Protein AF-A0A3B8VRI5-F1 (afdb_monomer_lite)

pLDDT: mean 88.08, std 8.43, range [47.09, 96.81]

Sequence (90 aa):
MSRADLSEQIALQLIREMPVGKFKSTDCQMTLHTKFPAHPLAKADGPAFGQLFRRDILPLLQRRGVRELGNQRPRQYEMTHEAKRSLTHG

Foldseek 3Di:
DDLLVVLLVLLLQCLVPDDAFKDFLVVSLVSCCVPPVVDPLVVDDPVRNVVCCVPRRVVSNVVQPKAWDDDDPRTMIGNHPSSNVSNVPD

Radius of gyration: 12.08 Å; chains: 1; bounding box: 25×34×25 Å

Structure (mmCIF, N/CA/C/O backbone):
data_AF-A0A3B8VRI5-F1
#
_entry.id   AF-A0A3B8VRI5-F1
#
loop_
_atom_site.group_PDB
_atom_site.id
_atom_site.type_symbol
_atom_site.label_atom_id
_atom_site.label_alt_id
_atom_site.label_comp_id
_atom_site.label_asym_id
_atom_site.label_entity_id
_atom_site.label_seq_id
_atom_site.pdbx_PDB_ins_code
_atom_site.Cartn_x
_atom_site.Cartn_y
_atom_site.Cartn_z
_atom_site.occupancy
_atom_site.B_iso_or_equiv
_atom_site.auth_seq_id
_atom_site.auth_comp_id
_atom_site.auth_asym_id
_atom_site.auth_atom_id
_atom_site.pdbx_PDB_model_num
ATOM 1 N N . MET A 1 1 ? 0.137 -19.059 -7.165 1.00 58.66 1 MET A N 1
ATOM 2 C CA . MET A 1 1 ? -0.587 -17.899 -6.599 1.00 58.66 1 MET A CA 1
ATOM 3 C C . MET A 1 1 ? -0.882 -16.943 -7.729 1.00 58.66 1 MET A C 1
ATOM 5 O O . MET A 1 1 ? 0.008 -16.711 -8.543 1.00 58.66 1 MET A O 1
ATOM 9 N N . SER A 1 2 ? -2.113 -16.452 -7.831 1.00 75.38 2 SER A N 1
ATOM 10 C CA . SER A 1 2 ? -2.457 -15.481 -8.865 1.00 75.38 2 SER A CA 1
ATOM 11 C C . SER A 1 2 ? -1.866 -14.107 -8.524 1.00 75.38 2 SER A C 1
ATOM 13 O O . SER A 1 2 ? -1.531 -13.811 -7.374 1.00 75.38 2 SER A O 1
ATOM 15 N N . ARG A 1 3 ? -1.745 -13.233 -9.527 1.00 73.44 3 ARG A N 1
ATOM 16 C CA . ARG A 1 3 ? -1.329 -11.837 -9.314 1.00 73.44 3 ARG A CA 1
ATOM 17 C C . ARG A 1 3 ? -2.293 -11.077 -8.389 1.00 73.44 3 ARG A C 1
ATOM 19 O O . ARG A 1 3 ? -1.857 -10.165 -7.687 1.00 73.44 3 ARG A O 1
ATOM 26 N N . ALA A 1 4 ? -3.574 -11.448 -8.383 1.00 77.06 4 ALA A N 1
ATOM 27 C CA . ALA A 1 4 ? -4.583 -10.853 -7.512 1.00 77.06 4 ALA A CA 1
ATOM 28 C C . ALA A 1 4 ? -4.336 -11.218 -6.039 1.00 77.06 4 ALA A C 1
ATOM 30 O O . ALA A 1 4 ? -4.259 -10.315 -5.209 1.00 77.06 4 ALA A O 1
ATOM 31 N N . ASP A 1 5 ? -4.078 -12.499 -5.746 1.00 83.62 5 ASP A N 1
ATOM 32 C CA . ASP A 1 5 ? -3.801 -12.974 -4.377 1.00 83.62 5 ASP A CA 1
ATOM 33 C C . ASP A 1 5 ? -2.574 -12.275 -3.778 1.00 83.62 5 ASP A C 1
ATOM 35 O O . ASP A 1 5 ? -2.547 -11.891 -2.611 1.00 83.62 5 ASP A O 1
ATOM 39 N N . LEU A 1 6 ? -1.544 -12.072 -4.602 1.00 85.56 6 LEU A N 1
ATOM 40 C CA . LEU A 1 6 ? -0.309 -11.418 -4.182 1.00 85.56 6 LEU A CA 1
ATOM 41 C C . LEU A 1 6 ? -0.504 -9.916 -3.929 1.00 85.56 6 LEU A C 1
ATOM 43 O O . LEU A 1 6 ? 0.040 -9.370 -2.970 1.00 85.56 6 LEU A O 1
ATOM 47 N N . SER A 1 7 ? -1.321 -9.256 -4.754 1.00 89.00 7 SER A N 1
ATOM 48 C CA . SER A 1 7 ? -1.683 -7.845 -4.568 1.00 89.00 7 SER A CA 1
ATOM 49 C C . SER A 1 7 ? -2.475 -7.639 -3.274 1.00 89.00 7 SER A C 1
ATOM 51 O O . SER A 1 7 ? -2.252 -6.664 -2.555 1.00 89.00 7 SER A O 1
ATOM 53 N N . GLU A 1 8 ? -3.348 -8.586 -2.931 1.00 90.62 8 GLU A N 1
ATOM 54 C CA . GLU A 1 8 ? -4.088 -8.571 -1.671 1.00 90.62 8 GLU A CA 1
ATOM 55 C C . GLU A 1 8 ? -3.182 -8.775 -0.455 1.00 90.62 8 GLU A C 1
ATOM 57 O O . GLU A 1 8 ? -3.286 -8.019 0.512 1.00 90.62 8 GLU A O 1
ATOM 62 N N . GLN A 1 9 ? -2.231 -9.709 -0.516 1.00 90.94 9 GLN A N 1
ATOM 63 C CA . GLN A 1 9 ? -1.250 -9.893 0.561 1.00 90.94 9 GLN A CA 1
ATOM 64 C C . GLN A 1 9 ? -0.390 -8.653 0.787 1.00 90.94 9 GLN A C 1
ATOM 66 O O . GLN A 1 9 ? -0.138 -8.275 1.930 1.00 90.94 9 GLN A O 1
ATOM 71 N N . ILE A 1 10 ? 0.018 -7.983 -0.291 1.00 92.38 10 ILE A N 1
ATOM 72 C CA . ILE A 1 10 ? 0.729 -6.708 -0.206 1.00 92.38 10 ILE A CA 1
ATOM 73 C C . ILE A 1 10 ? -0.138 -5.654 0.482 1.00 92.38 10 ILE A C 1
ATOM 75 O O . ILE A 1 10 ? 0.333 -4.987 1.401 1.00 92.38 10 ILE A O 1
ATOM 79 N N . ALA A 1 11 ? -1.399 -5.503 0.068 1.00 93.44 11 ALA A N 1
ATOM 80 C CA . ALA A 1 11 ? -2.305 -4.526 0.665 1.00 93.44 11 ALA A CA 1
ATOM 81 C C . ALA A 1 11 ? -2.510 -4.791 2.167 1.00 93.44 11 ALA A C 1
ATOM 83 O O . ALA A 1 11 ? -2.394 -3.873 2.978 1.00 93.44 11 ALA A O 1
ATOM 84 N N . LEU A 1 12 ? -2.735 -6.050 2.547 1.00 93.75 12 LEU A N 1
ATOM 85 C CA . LEU A 1 12 ? -2.844 -6.484 3.941 1.00 93.75 12 LEU A CA 1
ATOM 86 C C . LEU A 1 12 ? -1.576 -6.179 4.742 1.00 93.75 12 LEU A C 1
ATOM 88 O O . LEU A 1 12 ? -1.655 -5.629 5.843 1.00 93.75 12 LEU A O 1
ATOM 92 N N . GLN A 1 13 ? -0.404 -6.489 4.184 1.00 94.25 13 GLN A N 1
ATOM 93 C CA . GLN A 1 13 ? 0.869 -6.224 4.844 1.00 94.25 13 GLN A CA 1
ATOM 94 C C . GLN A 1 13 ? 1.091 -4.722 5.043 1.00 94.25 13 GLN A C 1
ATOM 96 O O . GLN A 1 13 ? 1.503 -4.306 6.122 1.00 94.25 13 GLN A O 1
ATOM 101 N N . LEU A 1 14 ? 0.776 -3.893 4.045 1.00 94.31 14 LEU A N 1
ATOM 102 C CA . LEU A 1 14 ? 0.881 -2.438 4.161 1.00 94.31 14 LEU A CA 1
ATOM 103 C C . LEU A 1 14 ? -0.055 -1.886 5.240 1.00 94.31 14 LEU A C 1
ATOM 105 O O . LEU A 1 14 ? 0.366 -1.053 6.038 1.00 94.31 14 LEU A O 1
ATOM 109 N N . ILE A 1 15 ? -1.295 -2.380 5.323 1.00 94.62 15 ILE A N 1
ATOM 110 C CA . ILE A 1 15 ? -2.217 -1.997 6.402 1.00 94.62 15 ILE A CA 1
ATOM 111 C C . ILE A 1 15 ? -1.668 -2.423 7.759 1.00 94.62 15 ILE A C 1
ATOM 113 O O . ILE A 1 15 ? -1.823 -1.688 8.730 1.00 94.62 15 ILE A O 1
ATOM 117 N N . ARG A 1 16 ? -0.996 -3.571 7.855 1.00 93.62 16 ARG A N 1
ATOM 118 C CA . ARG A 1 16 ? -0.391 -4.036 9.108 1.00 93.62 16 ARG A CA 1
ATOM 119 C C . ARG A 1 16 ? 0.773 -3.147 9.547 1.00 93.62 16 ARG A C 1
ATOM 121 O O . ARG A 1 16 ? 0.796 -2.731 10.702 1.00 93.62 16 ARG A O 1
ATOM 128 N N . GLU A 1 17 ? 1.676 -2.822 8.628 1.00 93.00 17 GLU A N 1
ATOM 129 C CA . GLU A 1 17 ? 2.946 -2.135 8.907 1.00 93.00 17 GLU A CA 1
ATOM 130 C C . GLU A 1 17 ? 2.798 -0.612 9.053 1.00 93.00 17 GLU A C 1
ATOM 132 O O 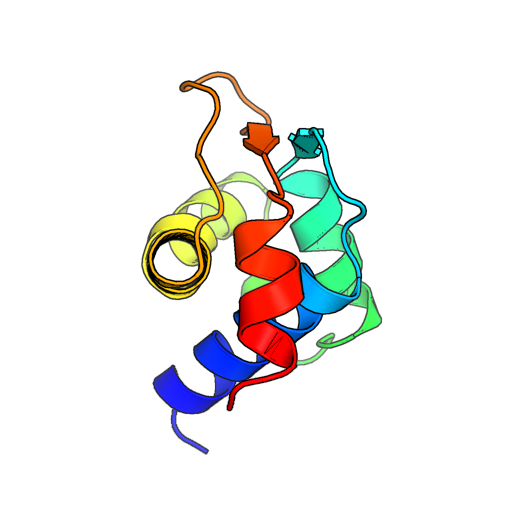. GLU A 1 17 ? 3.407 -0.020 9.940 1.00 93.00 17 GLU A O 1
ATOM 137 N N . MET A 1 18 ? 1.980 0.050 8.225 1.00 93.56 18 MET A N 1
ATOM 138 C CA . MET A 1 18 ? 1.875 1.517 8.264 1.00 93.56 18 MET A CA 1
ATOM 139 C C . MET A 1 18 ? 1.122 1.979 9.521 1.00 93.56 18 MET A C 1
ATOM 141 O O . MET A 1 18 ? 0.040 1.452 9.793 1.00 93.56 18 MET A O 1
ATOM 145 N N . PRO A 1 19 ? 1.619 2.957 10.297 1.00 92.56 19 PRO A N 1
ATOM 146 C CA . PRO A 1 19 ? 0.880 3.500 11.436 1.00 92.56 19 PRO A CA 1
ATOM 147 C C . PRO A 1 19 ? -0.390 4.227 10.974 1.00 92.56 19 PRO A C 1
ATOM 149 O O . PRO A 1 19 ? -0.490 4.644 9.823 1.00 92.56 19 PRO A O 1
ATOM 152 N N . VAL A 1 20 ? -1.365 4.390 11.875 1.00 94.81 20 VAL A N 1
ATOM 153 C CA . VAL A 1 20 ? -2.522 5.268 11.616 1.00 94.81 20 VAL A CA 1
ATOM 154 C C . VAL A 1 20 ? -2.017 6.694 11.394 1.00 94.81 20 VAL A C 1
ATOM 156 O O . VAL A 1 20 ? -1.169 7.172 12.145 1.00 94.81 20 VAL A O 1
ATOM 159 N N . GLY A 1 21 ? -2.541 7.367 10.370 1.00 94.75 21 GLY A N 1
ATOM 160 C CA . GLY A 1 21 ? -2.100 8.695 9.951 1.00 94.75 21 GLY A CA 1
ATOM 161 C C . GLY A 1 21 ? -1.506 8.715 8.544 1.00 94.75 21 GLY A C 1
ATOM 162 O O . GLY A 1 21 ? -1.758 7.832 7.722 1.00 94.75 21 GLY A O 1
ATOM 163 N N . LYS A 1 22 ? -0.755 9.778 8.240 1.00 94.19 22 LYS A N 1
ATOM 164 C CA . LYS A 1 22 ? -0.248 10.042 6.888 1.00 94.19 22 LYS A CA 1
ATOM 165 C C . LYS A 1 22 ? 0.995 9.211 6.576 1.00 94.19 22 LYS A C 1
ATOM 167 O O . LYS A 1 22 ? 1.925 9.178 7.375 1.00 94.19 22 LYS A O 1
ATOM 172 N N . PHE A 1 23 ? 1.039 8.633 5.381 1.00 93.31 23 PHE A N 1
ATOM 173 C CA . PHE A 1 23 ? 2.212 7.952 4.828 1.00 93.31 23 PHE A CA 1
ATOM 174 C C . PHE A 1 23 ? 2.370 8.265 3.336 1.00 93.31 23 PHE A C 1
ATOM 176 O O . PHE A 1 23 ? 1.436 8.733 2.678 1.00 93.31 23 PHE A O 1
ATOM 183 N N . LYS A 1 24 ? 3.565 8.046 2.791 1.00 91.81 24 LYS A N 1
ATOM 184 C CA . LYS A 1 24 ? 3.911 8.323 1.393 1.00 91.81 24 LYS A CA 1
ATOM 185 C C . LYS A 1 24 ? 3.995 7.037 0.579 1.00 91.81 24 LYS A C 1
ATOM 187 O O . LYS A 1 24 ? 4.276 5.960 1.094 1.00 91.81 24 LYS A O 1
ATOM 192 N N . SER A 1 25 ? 3.859 7.161 -0.739 1.00 88.38 25 SER A N 1
ATOM 193 C CA . SER A 1 25 ? 4.098 6.051 -1.671 1.00 88.38 25 SER A CA 1
ATOM 194 C C . SER A 1 25 ? 5.504 5.456 -1.554 1.00 88.38 25 SER A C 1
ATOM 196 O O . SER A 1 25 ? 5.674 4.259 -1.760 1.00 88.38 25 SER A O 1
ATOM 198 N N . THR A 1 26 ? 6.502 6.271 -1.203 1.00 89.12 26 THR A N 1
ATOM 199 C CA . THR A 1 26 ? 7.880 5.819 -0.957 1.00 89.12 26 THR A CA 1
ATOM 200 C C . THR A 1 26 ? 7.981 4.910 0.264 1.00 89.12 26 THR A C 1
ATOM 202 O O . THR A 1 26 ? 8.749 3.955 0.238 1.00 89.12 26 THR A O 1
ATOM 205 N N . ASP A 1 27 ? 7.165 5.143 1.296 1.00 91.31 27 ASP A N 1
ATOM 206 C CA . ASP A 1 27 ? 7.139 4.295 2.493 1.00 91.31 27 ASP A CA 1
ATOM 207 C C . ASP A 1 27 ? 6.599 2.903 2.131 1.00 91.31 27 ASP A C 1
ATOM 209 O O . ASP A 1 27 ? 7.183 1.883 2.498 1.00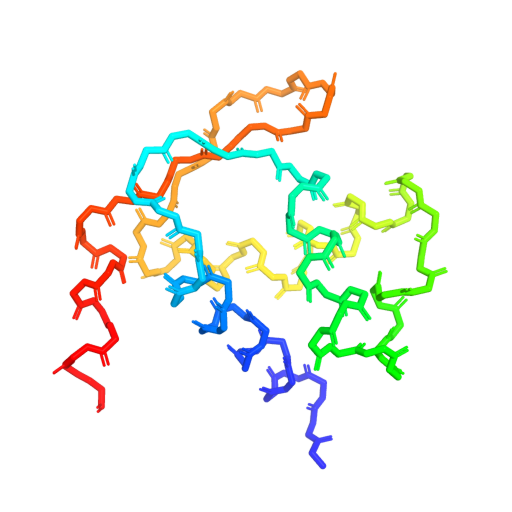 91.31 27 ASP A O 1
ATOM 213 N N . CYS A 1 28 ? 5.553 2.846 1.295 1.00 90.94 28 CYS A N 1
ATOM 214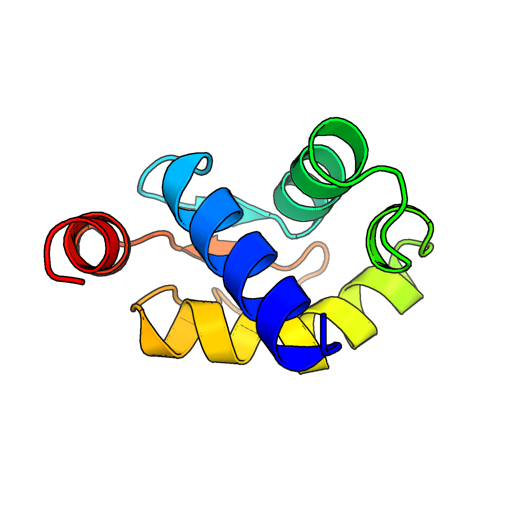 C CA . CYS A 1 28 ? 5.045 1.584 0.751 1.00 90.94 28 CYS A CA 1
ATOM 215 C C . CYS A 1 28 ? 6.082 0.857 -0.106 1.00 90.94 28 CYS A C 1
ATOM 217 O O . CYS A 1 28 ? 6.189 -0.367 -0.035 1.00 90.94 28 CYS A O 1
ATOM 219 N N . GLN A 1 29 ? 6.833 1.602 -0.922 1.00 90.56 29 GLN A N 1
ATOM 220 C CA . GLN A 1 29 ? 7.901 1.044 -1.743 1.00 90.56 29 GLN A CA 1
ATOM 221 C C . GLN A 1 29 ? 8.980 0.409 -0.861 1.00 90.56 29 GLN A C 1
ATOM 223 O O . GLN A 1 29 ? 9.350 -0.739 -1.094 1.00 90.56 29 GLN A O 1
ATOM 228 N N . MET A 1 30 ? 9.417 1.091 0.201 1.00 90.62 30 MET A N 1
ATOM 229 C CA . MET A 1 30 ? 10.379 0.541 1.163 1.00 90.62 30 MET A CA 1
ATOM 230 C C . MET A 1 30 ? 9.856 -0.725 1.852 1.00 90.62 30 MET A C 1
ATOM 232 O O . MET A 1 30 ? 10.580 -1.715 1.941 1.00 90.62 30 MET A O 1
ATOM 236 N N . THR A 1 31 ? 8.591 -0.750 2.288 1.00 91.56 31 THR A N 1
ATOM 237 C CA . THR A 1 31 ? 7.991 -1.970 2.858 1.00 91.56 31 THR A CA 1
ATOM 238 C C . THR A 1 31 ? 7.985 -3.122 1.855 1.00 91.56 31 THR A C 1
ATOM 240 O O . THR A 1 31 ? 8.300 -4.255 2.219 1.00 91.56 31 THR A O 1
ATOM 243 N N . LEU A 1 32 ? 7.672 -2.843 0.588 1.00 91.00 32 LEU A N 1
ATOM 244 C CA . LEU A 1 32 ? 7.688 -3.830 -0.489 1.00 91.00 32 LEU A CA 1
ATOM 245 C C . LEU A 1 32 ? 9.094 -4.365 -0.772 1.00 91.00 32 LEU A C 1
ATOM 247 O O . LEU A 1 32 ? 9.246 -5.576 -0.900 1.00 91.00 32 LEU A O 1
ATOM 251 N N . HIS A 1 33 ? 10.116 -3.506 -0.793 1.00 89.50 33 HIS A N 1
ATOM 252 C CA . HIS A 1 33 ? 11.513 -3.934 -0.914 1.00 89.50 33 HIS A CA 1
ATOM 253 C C . HIS A 1 33 ? 11.923 -4.892 0.207 1.00 89.50 33 HIS A C 1
ATOM 255 O O . HIS A 1 33 ? 12.565 -5.904 -0.061 1.00 89.50 33 HIS A O 1
ATOM 261 N N . THR A 1 34 ? 11.526 -4.606 1.447 1.00 88.94 34 THR A N 1
ATOM 262 C CA . THR A 1 34 ? 11.930 -5.405 2.611 1.00 88.94 34 THR A CA 1
ATOM 263 C C . THR A 1 34 ? 11.139 -6.706 2.742 1.00 88.94 34 THR A C 1
ATOM 265 O O . THR A 1 34 ? 11.706 -7.743 3.075 1.00 88.94 34 THR A O 1
ATOM 268 N N . LYS A 1 35 ? 9.820 -6.672 2.517 1.00 88.50 35 LYS A N 1
ATOM 269 C CA . LYS A 1 35 ? 8.917 -7.804 2.801 1.00 88.50 35 LYS A CA 1
ATOM 270 C C . LYS A 1 35 ? 8.598 -8.651 1.569 1.00 88.50 35 LYS A C 1
ATOM 272 O O . LYS A 1 35 ? 8.302 -9.831 1.710 1.00 88.50 35 LYS A O 1
ATOM 277 N N . PHE A 1 36 ? 8.670 -8.069 0.371 1.00 87.94 36 PHE A N 1
ATOM 278 C CA . PHE A 1 36 ? 8.361 -8.735 -0.897 1.00 87.94 36 PHE A CA 1
AT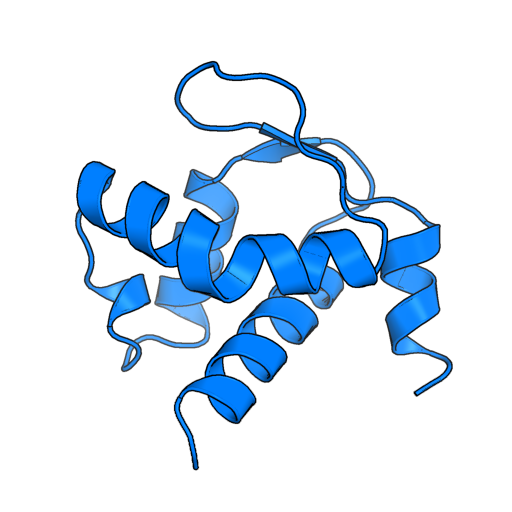OM 279 C C . PHE A 1 36 ? 9.449 -8.478 -1.961 1.00 87.94 36 PHE A C 1
ATOM 281 O O . PHE A 1 36 ? 9.127 -8.050 -3.072 1.00 87.94 36 PHE A O 1
ATOM 288 N N . PRO A 1 37 ? 10.737 -8.767 -1.684 1.00 87.00 37 PRO A N 1
ATOM 289 C CA . PRO A 1 37 ? 11.850 -8.414 -2.578 1.00 87.00 37 PRO A CA 1
ATOM 290 C C . PRO A 1 37 ? 11.773 -9.072 -3.968 1.00 87.00 37 PRO A C 1
ATOM 292 O O . PRO A 1 37 ? 12.314 -8.559 -4.948 1.00 87.00 37 PRO A O 1
ATOM 295 N N . ALA A 1 38 ? 11.087 -10.213 -4.081 1.00 84.25 38 ALA A N 1
ATOM 296 C CA . ALA A 1 38 ? 10.875 -10.903 -5.351 1.00 84.25 38 ALA A CA 1
ATOM 297 C C . ALA A 1 38 ? 9.739 -10.295 -6.201 1.00 84.25 38 ALA A C 1
ATOM 299 O O . ALA A 1 38 ? 9.607 -10.643 -7.374 1.00 84.25 38 ALA A O 1
ATOM 300 N N . HIS A 1 39 ? 8.919 -9.399 -5.641 1.00 82.44 39 HIS A N 1
ATOM 301 C CA . HIS A 1 39 ? 7.760 -8.836 -6.329 1.00 82.44 39 HIS A CA 1
ATOM 302 C C . HIS A 1 39 ? 8.174 -7.802 -7.392 1.00 82.44 39 HIS A C 1
ATOM 304 O O . HIS A 1 39 ? 9.033 -6.965 -7.113 1.00 82.44 39 HIS A O 1
ATOM 310 N N . PRO A 1 40 ? 7.525 -7.749 -8.574 1.00 82.00 40 PRO A N 1
ATOM 311 C CA . PRO A 1 40 ? 7.821 -6.736 -9.593 1.00 82.00 40 PRO A CA 1
ATOM 312 C C . PRO A 1 40 ? 7.735 -5.287 -9.085 1.00 82.00 40 PRO A C 1
ATOM 314 O O . PRO A 1 40 ? 8.577 -4.465 -9.427 1.00 82.00 40 PRO A O 1
ATOM 317 N N . LEU A 1 41 ? 6.770 -4.979 -8.206 1.00 83.81 41 LEU A N 1
ATOM 318 C CA . LEU A 1 41 ? 6.674 -3.666 -7.537 1.00 83.81 41 LEU A CA 1
ATOM 319 C C . LEU A 1 41 ? 7.924 -3.311 -6.724 1.00 83.81 41 LEU A C 1
ATOM 321 O O . LEU A 1 41 ? 8.296 -2.148 -6.683 1.00 83.81 41 LEU A O 1
ATOM 325 N N . ALA A 1 42 ? 8.579 -4.290 -6.100 1.00 85.12 42 ALA A N 1
ATOM 326 C CA . ALA A 1 42 ? 9.802 -4.069 -5.334 1.00 85.12 42 ALA A CA 1
ATOM 327 C C . ALA A 1 42 ? 11.035 -3.867 -6.232 1.00 85.12 42 ALA A C 1
ATOM 329 O O . ALA A 1 42 ? 12.131 -3.672 -5.731 1.00 85.12 42 ALA A O 1
ATOM 330 N N . LYS A 1 43 ? 10.901 -3.949 -7.558 1.00 85.31 43 LYS A N 1
ATOM 331 C CA . LYS A 1 43 ? 11.989 -3.680 -8.513 1.00 85.31 43 LYS A CA 1
ATOM 332 C C . LYS A 1 43 ? 11.665 -2.523 -9.455 1.00 85.31 43 LYS A C 1
ATOM 334 O O . LYS A 1 43 ? 12.493 -2.166 -10.285 1.00 85.31 43 LYS A O 1
ATOM 339 N N . ALA A 1 44 ? 10.461 -1.967 -9.350 1.00 86.06 44 ALA A N 1
ATOM 340 C CA . ALA A 1 44 ? 10.014 -0.869 -10.184 1.00 86.06 44 ALA A CA 1
ATOM 341 C C . ALA A 1 44 ? 10.714 0.437 -9.778 1.00 86.06 44 ALA A C 1
ATOM 343 O O . ALA A 1 44 ? 10.888 0.717 -8.589 1.00 86.06 44 ALA A O 1
ATOM 344 N N . ASP A 1 45 ? 11.081 1.250 -10.768 1.00 84.69 45 ASP A N 1
ATOM 345 C CA . ASP A 1 45 ? 11.513 2.628 -10.533 1.00 84.69 45 ASP A CA 1
ATOM 346 C C . ASP A 1 45 ? 10.354 3.493 -9.996 1.00 84.69 45 ASP A C 1
ATOM 348 O O . ASP A 1 45 ? 9.197 3.077 -9.996 1.00 84.69 45 ASP A O 1
ATOM 352 N N . GLY A 1 46 ? 10.639 4.699 -9.496 1.00 80.56 46 GLY A N 1
ATOM 353 C CA . GLY A 1 46 ? 9.623 5.556 -8.864 1.00 80.56 46 GLY A CA 1
ATOM 354 C C . GLY A 1 46 ? 8.361 5.798 -9.720 1.00 80.56 46 GLY A C 1
ATOM 355 O O . GLY A 1 46 ? 7.244 5.629 -9.213 1.00 80.56 46 GLY A O 1
ATOM 356 N N . PRO A 1 47 ? 8.488 6.178 -11.008 1.00 83.88 47 PRO A N 1
ATOM 357 C CA . PRO A 1 47 ? 7.345 6.326 -11.911 1.00 83.88 47 PRO A CA 1
ATOM 358 C C . PRO A 1 47 ? 6.561 5.026 -12.145 1.00 83.88 47 PRO A C 1
ATOM 360 O O . PRO A 1 47 ? 5.332 5.029 -12.002 1.00 83.88 47 PRO A O 1
ATOM 363 N N . ALA A 1 48 ? 7.243 3.920 -12.459 1.00 87.75 48 ALA A N 1
ATOM 364 C CA . ALA A 1 48 ? 6.605 2.628 -12.697 1.00 87.75 48 ALA A CA 1
ATOM 365 C C . ALA A 1 48 ? 5.938 2.096 -11.423 1.00 87.75 48 ALA A C 1
ATOM 367 O O . ALA A 1 48 ? 4.812 1.599 -11.472 1.00 87.75 48 ALA A O 1
ATOM 368 N N . PHE A 1 49 ? 6.579 2.277 -10.267 1.00 89.50 49 PHE A N 1
ATOM 369 C CA . PHE A 1 49 ? 6.031 1.935 -8.962 1.00 89.50 49 PHE A CA 1
ATOM 370 C C . PHE A 1 49 ? 4.698 2.639 -8.735 1.00 89.50 49 PHE A C 1
ATOM 372 O O . PHE A 1 49 ? 3.703 1.982 -8.444 1.00 89.50 49 PHE A O 1
ATOM 379 N N . GLY A 1 50 ? 4.651 3.962 -8.920 1.00 87.56 50 GLY A N 1
ATOM 380 C CA . GLY A 1 50 ? 3.428 4.739 -8.729 1.00 87.56 50 GLY A CA 1
ATOM 381 C C . GLY A 1 50 ? 2.277 4.261 -9.619 1.00 87.56 50 GLY A C 1
ATOM 382 O O . GLY A 1 50 ? 1.146 4.137 -9.147 1.00 87.56 50 GLY A O 1
ATOM 383 N N . GLN A 1 51 ? 2.560 3.947 -10.887 1.00 88.06 51 GLN A N 1
ATOM 384 C CA . GLN A 1 51 ? 1.554 3.455 -11.832 1.00 88.06 51 GLN A CA 1
ATOM 385 C C . GLN A 1 51 ? 1.035 2.063 -11.448 1.00 88.06 51 GLN A C 1
ATOM 387 O O . GLN A 1 51 ? -0.178 1.849 -11.388 1.00 88.06 51 GLN A O 1
ATOM 392 N N . LEU A 1 52 ? 1.941 1.124 -11.168 1.00 88.88 52 LEU A N 1
ATOM 393 C CA . LEU A 1 52 ? 1.595 -0.245 -10.793 1.00 88.88 52 LEU A CA 1
ATOM 394 C C . LEU A 1 52 ? 0.869 -0.285 -9.439 1.00 88.88 52 LEU A C 1
ATOM 396 O O . LEU A 1 52 ? -0.157 -0.947 -9.313 1.00 88.88 52 LEU A O 1
ATOM 400 N N . PHE A 1 53 ? 1.346 0.475 -8.451 1.00 90.25 53 PHE A N 1
ATOM 401 C CA . PHE A 1 53 ? 0.733 0.579 -7.128 1.00 90.25 53 PHE A CA 1
ATOM 402 C C . PHE A 1 53 ? -0.694 1.122 -7.216 1.00 90.25 53 PHE A C 1
ATOM 404 O O . PHE A 1 53 ? -1.608 0.555 -6.622 1.00 90.25 53 PHE A O 1
ATOM 411 N N . ARG A 1 54 ? -0.913 2.187 -7.998 1.00 89.31 54 ARG A N 1
ATOM 412 C CA . ARG A 1 54 ? -2.244 2.778 -8.194 1.00 89.31 54 ARG A CA 1
ATOM 413 C C . ARG A 1 54 ? -3.211 1.822 -8.893 1.00 89.31 54 ARG A C 1
ATOM 415 O O . ARG A 1 54 ? -4.400 1.853 -8.599 1.00 89.31 54 ARG A O 1
ATOM 422 N N . ARG A 1 55 ? -2.713 0.998 -9.816 1.00 89.75 55 ARG A N 1
ATOM 423 C CA . ARG A 1 55 ? -3.531 0.027 -10.549 1.00 89.75 55 ARG A CA 1
ATOM 424 C C . ARG A 1 55 ? -3.887 -1.188 -9.693 1.00 89.75 55 ARG A C 1
ATOM 426 O O . ARG A 1 55 ? -5.041 -1.598 -9.689 1.00 89.75 55 ARG A O 1
ATOM 433 N N . ASP A 1 56 ? -2.904 -1.751 -8.995 1.00 90.19 56 ASP A N 1
ATOM 434 C CA . ASP A 1 56 ? -3.017 -3.092 -8.415 1.00 90.19 56 ASP A CA 1
ATOM 435 C C . ASP A 1 56 ? -3.239 -3.077 -6.889 1.00 90.19 56 ASP A C 1
ATOM 437 O O . ASP A 1 56 ? -3.937 -3.942 -6.369 1.00 90.19 56 ASP A O 1
ATOM 441 N N . ILE A 1 57 ? -2.685 -2.097 -6.160 1.00 92.12 57 ILE A N 1
ATOM 442 C CA . ILE A 1 57 ? -2.659 -2.087 -4.682 1.00 92.12 57 ILE A CA 1
ATOM 443 C C . ILE A 1 57 ? -3.611 -1.046 -4.089 1.00 92.12 57 ILE A C 1
ATOM 445 O O . ILE A 1 57 ? -4.362 -1.347 -3.161 1.00 92.12 57 ILE A O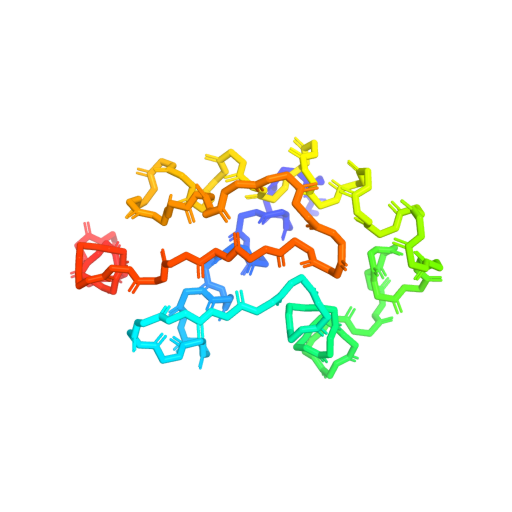 1
ATOM 449 N N . LEU A 1 58 ? -3.617 0.178 -4.622 1.00 92.69 58 LEU A N 1
ATOM 450 C CA . LEU A 1 58 ? -4.430 1.276 -4.093 1.00 92.69 58 LEU A CA 1
ATOM 451 C C . LEU A 1 58 ? -5.930 0.936 -3.996 1.00 92.69 58 LEU A C 1
ATOM 453 O O . LEU A 1 58 ? -6.502 1.212 -2.942 1.00 92.69 58 LEU A O 1
ATOM 457 N N . PRO A 1 59 ? -6.576 0.300 -4.997 1.00 94.19 59 PRO A N 1
ATOM 458 C CA . PRO A 1 59 ? -7.993 -0.045 -4.891 1.00 94.19 59 PRO A CA 1
ATOM 459 C C . PRO A 1 59 ? -8.283 -1.004 -3.728 1.00 94.19 59 PRO A C 1
ATOM 461 O O . PRO A 1 59 ? -9.337 -0.921 -3.103 1.00 94.19 59 PRO A O 1
ATOM 464 N N . LEU A 1 60 ? -7.340 -1.895 -3.401 1.00 94.62 60 LEU A N 1
ATOM 465 C CA . LEU A 1 60 ? -7.463 -2.840 -2.287 1.00 94.62 60 LEU A CA 1
ATOM 466 C C . LEU A 1 60 ? -7.320 -2.133 -0.935 1.00 94.62 60 LEU A C 1
ATOM 468 O O . LEU A 1 60 ? -8.070 -2.420 -0.005 1.00 94.62 60 LEU A O 1
ATOM 472 N N . LEU A 1 61 ? -6.403 -1.166 -0.844 1.00 94.31 61 LEU A N 1
ATOM 473 C CA . LEU A 1 61 ? -6.256 -0.312 0.335 1.00 94.31 61 LEU A CA 1
ATOM 474 C C . LEU A 1 61 ? -7.506 0.553 0.561 1.00 94.31 61 LEU A C 1
ATOM 476 O O . LEU A 1 61 ? -7.990 0.659 1.687 1.00 94.31 61 LEU A O 1
ATOM 480 N N . GLN A 1 62 ? -8.065 1.128 -0.506 1.00 94.81 62 GLN A N 1
ATOM 481 C CA . GLN A 1 62 ? -9.268 1.963 -0.446 1.00 94.81 62 GLN A CA 1
ATOM 482 C C . GLN A 1 62 ? -10.508 1.182 -0.013 1.00 94.81 62 GLN A C 1
ATOM 484 O O . GLN A 1 62 ? -11.261 1.668 0.824 1.00 94.81 62 GLN A O 1
ATOM 489 N N . ARG A 1 63 ? -10.685 -0.054 -0.503 1.00 94.44 63 ARG A N 1
ATOM 490 C CA . ARG A 1 63 ? -11.760 -0.957 -0.043 1.00 94.44 63 ARG A CA 1
ATOM 491 C C . ARG A 1 63 ? -11.709 -1.239 1.456 1.00 94.44 63 ARG A C 1
ATOM 493 O O . ARG A 1 63 ? -12.728 -1.575 2.042 1.00 94.44 63 ARG A O 1
ATOM 500 N N . ARG A 1 64 ? -10.528 -1.119 2.062 1.00 93.94 64 ARG A N 1
ATOM 501 C CA . ARG A 1 64 ? -10.319 -1.301 3.499 1.00 93.94 64 ARG A CA 1
ATOM 502 C C . ARG A 1 64 ? -10.370 0.020 4.272 1.00 93.94 64 ARG A C 1
ATOM 504 O O . ARG A 1 64 ? -10.278 -0.006 5.485 1.00 93.94 64 ARG A O 1
ATOM 511 N N . GLY A 1 65 ? -10.538 1.165 3.612 1.00 94.00 65 GLY A N 1
ATOM 512 C CA . GLY A 1 65 ? -10.713 2.465 4.268 1.00 94.00 65 GLY A CA 1
ATOM 513 C C . GLY A 1 65 ? -9.475 3.368 4.274 1.00 94.00 65 GLY A C 1
ATOM 514 O O . GLY A 1 65 ? -9.488 4.399 4.945 1.00 94.00 65 GLY A O 1
ATOM 515 N N . VAL A 1 66 ? -8.404 3.027 3.547 1.00 95.25 66 VAL A N 1
ATOM 516 C CA . VAL A 1 66 ? -7.267 3.941 3.310 1.00 95.25 66 VAL A CA 1
ATOM 517 C C . VAL A 1 66 ? -7.675 5.036 2.323 1.00 95.25 66 VAL A C 1
ATOM 519 O O . VAL A 1 66 ? -8.365 4.766 1.341 1.00 95.25 66 VAL A O 1
ATOM 522 N N . ARG A 1 67 ? -7.218 6.273 2.536 1.00 94.19 67 ARG A N 1
ATOM 523 C CA . ARG A 1 67 ? -7.579 7.425 1.687 1.00 94.19 67 ARG A CA 1
ATOM 524 C C . ARG A 1 67 ? -6.365 7.983 0.950 1.00 94.19 67 ARG A C 1
ATOM 526 O O . ARG A 1 67 ? -5.270 7.990 1.494 1.00 94.19 67 ARG A O 1
ATOM 533 N N . GLU A 1 68 ? -6.542 8.459 -0.282 1.00 92.94 68 GLU A N 1
ATOM 534 C CA . GLU A 1 68 ? -5.502 9.196 -1.023 1.00 92.94 68 GLU A CA 1
ATOM 535 C C . GLU A 1 68 ? -5.619 10.695 -0.701 1.00 92.94 68 GLU A C 1
ATOM 537 O O . GLU A 1 68 ? -6.693 11.278 -0.832 1.00 92.94 68 GLU A O 1
ATOM 542 N N . LEU A 1 69 ? -4.520 11.323 -0.274 1.00 89.19 69 LEU A N 1
ATOM 543 C CA . LEU A 1 69 ? -4.465 12.719 0.172 1.00 89.19 69 LEU A CA 1
ATOM 544 C C . LEU A 1 69 ? -3.895 13.637 -0.919 1.00 89.19 69 LEU A C 1
ATOM 546 O O . LEU A 1 69 ? -2.866 14.293 -0.752 1.00 89.19 69 LEU A O 1
ATOM 550 N N . GLY A 1 70 ? -4.592 13.692 -2.052 1.00 81.00 70 GLY A N 1
ATOM 551 C CA . GLY A 1 70 ? -4.266 14.583 -3.164 1.00 81.00 70 GLY A CA 1
ATOM 552 C C . GLY A 1 70 ? -3.242 14.023 -4.157 1.00 81.00 70 GLY A C 1
ATOM 553 O O . GLY A 1 70 ? -2.850 12.860 -4.120 1.00 81.00 70 GLY A O 1
ATOM 554 N N . ASN A 1 71 ? -2.831 14.877 -5.100 1.00 78.94 71 ASN A N 1
ATOM 555 C CA . ASN A 1 71 ? -2.120 14.453 -6.313 1.00 78.94 71 ASN A CA 1
ATOM 556 C C . ASN A 1 71 ? -0.616 14.784 -6.349 1.00 78.94 71 ASN A C 1
ATOM 558 O O . ASN A 1 71 ? 0.040 14.510 -7.361 1.00 78.94 71 ASN A O 1
ATOM 562 N N . GLN A 1 72 ? -0.069 15.356 -5.271 1.00 81.44 72 GLN A N 1
ATOM 563 C CA . GLN A 1 72 ? 1.346 15.727 -5.184 1.00 81.44 72 GLN A CA 1
ATOM 564 C C . GLN A 1 72 ? 2.251 14.487 -5.205 1.00 81.44 72 GLN A C 1
ATOM 566 O O . GLN A 1 72 ? 1.843 13.401 -4.798 1.00 81.44 72 GLN A O 1
ATOM 571 N N . ARG A 1 73 ? 3.476 14.634 -5.723 1.00 79.81 73 ARG A N 1
ATOM 572 C CA . ARG A 1 73 ? 4.496 13.574 -5.722 1.00 79.81 73 ARG A CA 1
ATOM 573 C C . ARG A 1 73 ? 5.550 13.885 -4.642 1.00 79.81 73 ARG A C 1
ATOM 575 O O . ARG A 1 73 ? 6.013 15.021 -4.614 1.00 79.81 73 ARG A O 1
ATOM 582 N N . PRO A 1 74 ? 5.959 12.915 -3.799 1.00 83.00 74 PRO A N 1
ATOM 583 C CA . PRO A 1 74 ? 5.413 11.561 -3.687 1.00 83.00 74 PRO A CA 1
ATOM 584 C C . PRO A 1 74 ? 3.962 11.579 -3.190 1.00 83.00 74 PRO A C 1
ATOM 586 O O . PRO A 1 74 ? 3.571 12.465 -2.429 1.00 83.00 74 PRO A O 1
ATOM 589 N N . ARG A 1 75 ? 3.169 10.604 -3.648 1.00 88.56 75 ARG A N 1
ATOM 590 C CA . ARG A 1 75 ? 1.745 10.515 -3.300 1.00 88.56 75 ARG A CA 1
ATOM 591 C C . ARG A 1 75 ? 1.598 10.299 -1.807 1.00 88.56 75 ARG A C 1
ATOM 593 O O . ARG A 1 75 ? 2.371 9.540 -1.225 1.00 88.56 75 ARG A O 1
ATOM 600 N N . GLN A 1 76 ? 0.615 10.964 -1.216 1.00 92.50 76 GLN A N 1
ATOM 601 C CA . GLN A 1 76 ? 0.298 10.838 0.198 1.00 92.50 76 GLN A CA 1
ATOM 602 C C . GLN A 1 76 ? -0.994 10.056 0.365 1.00 92.50 76 GLN A C 1
ATOM 604 O O . GLN A 1 76 ? -1.937 10.209 -0.411 1.00 92.50 76 GLN A O 1
ATOM 609 N N . TYR A 1 77 ? -1.031 9.241 1.404 1.00 94.25 77 TYR A N 1
ATOM 610 C CA . TYR A 1 77 ? -2.172 8.435 1.784 1.00 94.25 77 TYR A CA 1
ATOM 611 C C . TYR A 1 77 ? -2.416 8.580 3.284 1.00 94.25 77 TYR A C 1
ATOM 613 O O . TYR A 1 77 ? -1.522 8.964 4.038 1.00 94.25 77 TYR A O 1
ATOM 621 N N . GLU A 1 78 ? -3.627 8.264 3.715 1.00 96.12 78 GLU A N 1
ATOM 622 C CA . GLU A 1 78 ? -4.032 8.240 5.112 1.00 96.12 78 GLU A CA 1
ATOM 623 C C . GLU A 1 78 ? -4.458 6.829 5.493 1.00 96.12 78 GLU A C 1
ATOM 625 O O . GLU A 1 78 ? -5.427 6.284 4.957 1.00 96.12 78 GLU A O 1
ATOM 630 N N . MET A 1 79 ? -3.730 6.247 6.441 1.00 96.81 79 MET A N 1
ATOM 631 C CA . MET A 1 79 ? -4.121 5.017 7.105 1.00 96.81 79 MET A CA 1
ATOM 632 C C . MET A 1 79 ? -5.147 5.366 8.175 1.00 96.81 79 MET A C 1
ATOM 634 O O . MET A 1 79 ? -4.849 6.118 9.103 1.00 96.81 79 MET A O 1
ATOM 638 N N . THR A 1 80 ? -6.348 4.814 8.064 1.00 95.56 80 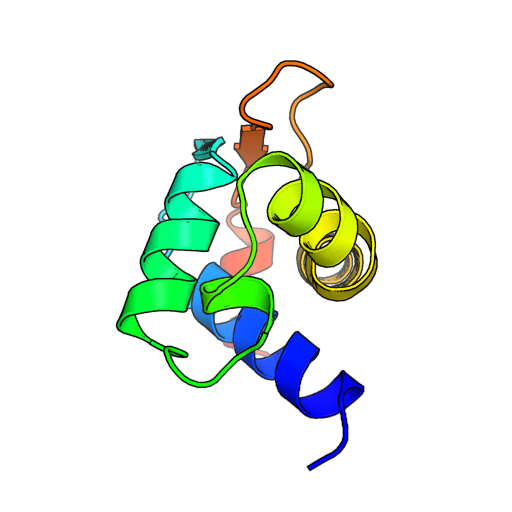THR A N 1
ATOM 639 C CA . THR A 1 80 ? -7.441 5.084 9.000 1.00 95.56 80 THR A CA 1
ATOM 640 C C . THR A 1 80 ? -7.528 3.999 10.072 1.00 95.56 80 THR A C 1
ATOM 642 O O . THR A 1 80 ? -7.059 2.870 9.902 1.00 95.56 80 THR A O 1
ATOM 645 N N . HIS A 1 81 ? -8.181 4.312 11.192 1.00 94.19 81 HIS A N 1
ATOM 646 C CA . HIS A 1 81 ? -8.524 3.289 12.185 1.00 94.19 81 HIS A CA 1
ATOM 647 C C . HIS A 1 81 ? -9.447 2.203 11.610 1.00 94.19 81 HIS A C 1
ATOM 649 O O . HIS A 1 81 ? -9.378 1.055 12.037 1.00 94.19 81 HIS A O 1
ATOM 655 N N . GLU A 1 82 ? -10.292 2.552 10.638 1.00 93.25 82 GLU A N 1
ATOM 656 C CA . GLU A 1 82 ? -11.136 1.603 9.909 1.00 93.25 82 GLU A CA 1
ATOM 657 C C . GLU A 1 82 ? -10.290 0.569 9.159 1.00 93.25 82 GLU A C 1
ATOM 659 O O . GLU A 1 82 ? -10.487 -0.631 9.351 1.00 93.25 82 GLU A O 1
ATOM 664 N N . ALA A 1 83 ? -9.266 1.019 8.428 1.00 93.56 83 ALA A N 1
ATOM 665 C CA . ALA A 1 83 ? -8.335 0.129 7.744 1.00 93.56 83 ALA A CA 1
ATOM 666 C C . ALA A 1 83 ? -7.637 -0.835 8.694 1.00 93.56 83 ALA A C 1
ATOM 668 O O . ALA A 1 83 ? -7.588 -2.033 8.417 1.00 93.56 83 ALA A O 1
ATOM 669 N N . LYS A 1 84 ? -7.195 -0.363 9.861 1.00 92.81 84 LYS A N 1
ATOM 670 C CA . LYS A 1 84 ? -6.621 -1.243 10.888 1.00 92.81 84 LYS A CA 1
ATOM 671 C C . LYS A 1 84 ? -7.619 -2.280 11.408 1.00 92.81 84 LYS A C 1
ATOM 673 O O . LYS A 1 84 ? -7.255 -3.446 11.530 1.00 92.81 84 LYS A O 1
ATOM 678 N N . ARG A 1 85 ? -8.872 -1.889 11.665 1.00 91.44 85 ARG A N 1
ATOM 679 C CA . ARG A 1 85 ? -9.930 -2.812 12.118 1.00 91.44 85 ARG A CA 1
ATOM 680 C C . ARG A 1 85 ? -10.338 -3.829 11.052 1.00 91.44 85 ARG A C 1
ATOM 682 O O . ARG A 1 85 ? -10.727 -4.939 11.401 1.00 91.44 85 ARG A O 1
ATOM 689 N N . SER A 1 86 ? -10.191 -3.500 9.768 1.00 88.38 86 SER A N 1
ATOM 690 C CA . SER A 1 86 ? -10.471 -4.441 8.672 1.00 88.38 86 SER A CA 1
ATOM 691 C C . SER A 1 86 ? -9.590 -5.700 8.702 1.00 88.38 86 SER A C 1
ATOM 693 O O . SER A 1 86 ? -9.929 -6.697 8.072 1.00 88.38 86 SER A O 1
ATOM 695 N N . LEU A 1 87 ? -8.464 -5.674 9.430 1.00 83.81 87 LEU A N 1
ATOM 696 C CA . LEU A 1 87 ? -7.586 -6.834 9.603 1.00 83.81 87 LEU A CA 1
ATOM 697 C C . LEU A 1 87 ? -8.073 -7.818 10.674 1.00 83.81 87 LEU A C 1
ATOM 699 O O . LEU A 1 87 ? -7.619 -8.955 10.686 1.00 83.81 87 LEU A O 1
ATOM 703 N N . THR A 1 88 ? -8.944 -7.389 11.590 1.00 69.50 88 THR A N 1
ATOM 704 C CA . THR A 1 88 ? -9.396 -8.198 12.736 1.00 69.50 88 THR A CA 1
ATOM 705 C C . THR A 1 88 ? -10.781 -8.814 12.542 1.00 69.50 88 THR A C 1
ATOM 707 O O . THR A 1 88 ? -11.274 -9.476 13.449 1.00 69.50 88 THR A O 1
ATOM 710 N N . HIS A 1 89 ? -11.448 -8.558 11.415 1.00 54.81 89 HIS A N 1
ATOM 711 C CA . HIS A 1 89 ? -12.793 -9.071 11.098 1.00 54.81 89 HIS A CA 1
ATOM 712 C C . HIS A 1 89 ? -12.821 -9.869 9.778 1.00 54.81 89 HIS A C 1
ATOM 714 O O . HIS A 1 89 ? -13.855 -9.925 9.119 1.00 54.81 89 HIS A O 1
ATOM 720 N N . GLY A 1 90 ? -11.684 -10.446 9.376 1.00 47.09 90 GLY A N 1
ATOM 721 C CA . GLY A 1 90 ? -11.551 -11.303 8.194 1.00 47.09 90 GLY A CA 1
ATOM 722 C C . GLY A 1 90 ? -11.214 -12.734 8.567 1.00 47.09 90 GLY A C 1
ATOM 723 O O . GLY A 1 90 ? -10.463 -12.901 9.554 1.00 47.09 90 GLY A O 1
#

Secondary structure (DSSP, 8-state):
--HHHHHHHHHHHHHHHSPSEEEEHHHHHHHHHHH-TTSGGGG--HHHHHHHHHHHTHHHHHHTT-EE--S-SS-EEEE-HHHHHTTS--